Protein AF-A0A146MHV0-F1 (afdb_monomer_lite)

Structure (mmCIF, N/CA/C/O backbone):
data_AF-A0A146MHV0-F1
#
_entry.id   AF-A0A146MHV0-F1
#
loop_
_atom_site.group_PDB
_atom_site.id
_atom_site.type_symbol
_atom_site.label_atom_id
_atom_site.label_alt_id
_atom_site.label_comp_id
_atom_site.label_asym_id
_atom_site.label_entity_id
_atom_site.label_seq_id
_atom_site.pdbx_PDB_ins_code
_atom_site.Cartn_x
_atom_site.Cartn_y
_atom_site.Cartn_z
_atom_site.occupancy
_atom_site.B_iso_or_equiv
_atom_site.auth_seq_id
_atom_site.auth_comp_id
_atom_site.auth_asym_id
_atom_site.auth_atom_id
_atom_site.pdbx_PDB_model_num
ATOM 1 N N . MET A 1 1 ? 24.126 -7.481 -0.895 1.00 29.70 1 MET A N 1
ATOM 2 C CA . MET A 1 1 ? 25.291 -8.143 -1.527 1.00 29.70 1 MET A CA 1
ATOM 3 C C . MET A 1 1 ? 25.249 -7.817 -3.009 1.00 29.70 1 MET A C 1
ATOM 5 O O . MET A 1 1 ? 24.329 -8.279 -3.665 1.00 29.70 1 MET A O 1
ATOM 9 N N . GLY A 1 2 ? 26.199 -7.020 -3.508 1.00 44.66 2 GLY A N 1
ATOM 10 C CA . GLY A 1 2 ? 26.533 -6.986 -4.935 1.00 44.66 2 GLY A CA 1
ATOM 11 C C . GLY A 1 2 ? 26.403 -5.646 -5.650 1.00 44.66 2 GLY A C 1
ATOM 12 O O . GLY A 1 2 ? 27.412 -5.004 -5.912 1.00 44.66 2 GLY A O 1
ATOM 13 N N . GLU A 1 3 ? 25.184 -5.259 -6.021 1.00 55.31 3 GLU A N 1
ATOM 14 C CA . GLU A 1 3 ? 24.963 -4.361 -7.175 1.00 55.31 3 GLU A CA 1
ATOM 15 C C . GLU A 1 3 ? 23.995 -3.190 -6.877 1.00 55.31 3 GLU A C 1
ATOM 17 O O . GLU A 1 3 ? 23.421 -2.591 -7.784 1.00 55.31 3 GLU A O 1
ATOM 22 N N . ASP A 1 4 ? 23.826 -2.863 -5.593 1.00 54.28 4 ASP A N 1
ATOM 23 C CA . ASP A 1 4 ? 22.789 -1.966 -5.041 1.00 54.28 4 ASP A CA 1
ATOM 24 C C . ASP A 1 4 ? 23.108 -0.460 -5.237 1.00 54.28 4 ASP A C 1
ATOM 26 O O . ASP A 1 4 ? 22.280 0.320 -5.702 1.00 54.28 4 ASP A O 1
ATOM 30 N N . LEU A 1 5 ? 24.369 -0.053 -5.040 1.00 53.78 5 LEU A N 1
ATOM 31 C CA . LEU A 1 5 ? 24.753 1.346 -4.770 1.00 53.78 5 LEU A CA 1
ATOM 32 C C . LEU A 1 5 ? 24.360 2.406 -5.820 1.00 53.78 5 LEU A C 1
ATOM 34 O O . LEU A 1 5 ? 24.110 3.542 -5.445 1.00 53.78 5 LEU A O 1
ATOM 38 N N . LYS A 1 6 ? 24.343 2.097 -7.127 1.00 58.47 6 LYS A N 1
ATOM 39 C CA . LYS A 1 6 ? 24.026 3.099 -8.178 1.00 58.47 6 LYS A CA 1
ATOM 40 C C . LYS A 1 6 ? 22.586 2.996 -8.684 1.00 58.47 6 LYS A C 1
ATOM 42 O O . LYS A 1 6 ? 22.012 3.996 -9.119 1.00 58.47 6 LYS A O 1
ATOM 47 N N . SER A 1 7 ? 22.014 1.792 -8.652 1.00 60.84 7 SER A N 1
ATOM 48 C CA . SER A 1 7 ? 20.613 1.569 -9.019 1.00 60.84 7 SER A CA 1
ATOM 49 C C . SER A 1 7 ? 19.676 2.084 -7.934 1.00 60.84 7 SER A C 1
ATOM 51 O O . SER A 1 7 ? 18.657 2.673 -8.277 1.00 60.84 7 SER A O 1
ATOM 53 N N . GLU A 1 8 ? 20.027 1.945 -6.654 1.00 58.50 8 GLU A N 1
ATOM 54 C CA . GLU A 1 8 ? 19.233 2.474 -5.543 1.00 58.50 8 GLU A CA 1
ATOM 55 C C . GLU A 1 8 ? 19.100 3.996 -5.565 1.00 58.50 8 GLU A C 1
ATOM 57 O O . GLU A 1 8 ? 18.055 4.487 -5.180 1.00 58.50 8 GLU A O 1
ATOM 62 N N . ASP A 1 9 ? 20.061 4.777 -6.060 1.00 68.94 9 ASP A N 1
ATOM 63 C CA . ASP A 1 9 ? 19.883 6.239 -6.082 1.00 68.94 9 ASP A CA 1
ATOM 64 C C . ASP A 1 9 ? 18.782 6.664 -7.071 1.00 68.94 9 ASP A C 1
ATOM 66 O O . ASP A 1 9 ? 17.887 7.455 -6.753 1.00 68.94 9 ASP A O 1
ATOM 70 N N . ILE A 1 10 ? 18.824 6.122 -8.296 1.00 68.88 10 ILE A N 1
ATOM 71 C CA . ILE A 1 10 ? 17.857 6.464 -9.350 1.00 68.88 10 ILE A CA 1
ATOM 72 C C . I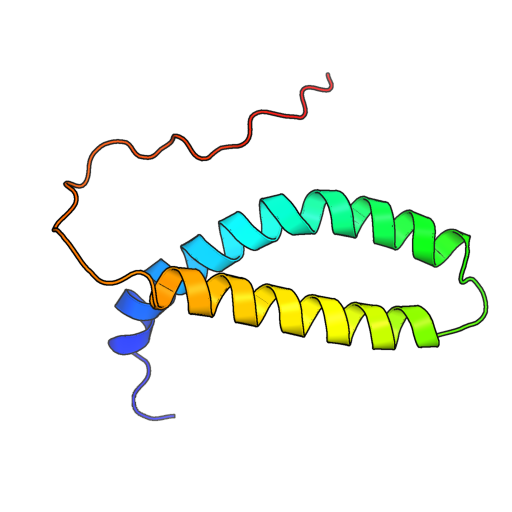LE A 1 10 ? 16.509 5.776 -9.117 1.00 68.88 10 ILE A C 1
ATOM 74 O O . ILE A 1 10 ? 15.453 6.379 -9.334 1.00 68.88 10 ILE A O 1
ATOM 78 N N . LEU A 1 11 ? 16.540 4.514 -8.683 1.00 70.81 11 LEU A N 1
ATOM 79 C CA . LEU A 1 11 ? 15.351 3.728 -8.393 1.00 70.81 11 LEU A CA 1
ATOM 80 C C . LEU A 1 11 ? 14.747 4.168 -7.066 1.00 70.81 11 LEU A C 1
ATOM 82 O O . LEU A 1 11 ? 13.536 4.313 -6.988 1.00 70.81 11 LEU A O 1
ATOM 86 N N . GLY A 1 12 ? 15.573 4.461 -6.069 1.00 76.06 12 GLY A N 1
ATOM 87 C CA . GLY A 1 12 ? 15.189 4.934 -4.744 1.00 76.06 12 GLY A CA 1
ATOM 88 C C . GLY A 1 12 ? 14.563 6.313 -4.784 1.00 76.06 12 GLY A C 1
ATOM 89 O O . GLY A 1 12 ? 13.528 6.477 -4.163 1.00 76.06 12 GLY A O 1
ATOM 90 N N . PHE A 1 13 ? 15.047 7.266 -5.593 1.00 77.44 13 PHE A N 1
ATOM 91 C CA . PHE A 1 13 ? 14.329 8.542 -5.760 1.00 77.44 13 PHE A CA 1
ATOM 92 C C . PHE A 1 13 ? 12.902 8.345 -6.310 1.00 77.44 13 PHE A C 1
ATOM 94 O O . PHE A 1 13 ? 11.962 9.017 -5.884 1.00 77.44 13 PHE A O 1
ATOM 101 N N . LYS A 1 14 ? 12.712 7.411 -7.253 1.00 74.44 14 LYS A N 1
ATOM 102 C CA . LYS A 1 14 ? 11.379 7.089 -7.793 1.00 74.44 14 LYS A CA 1
ATOM 103 C C . LYS A 1 14 ? 10.528 6.292 -6.803 1.00 74.44 14 LYS A C 1
ATOM 105 O O . LYS A 1 14 ? 9.336 6.560 -6.665 1.00 74.44 14 LYS A O 1
ATOM 110 N N . LEU A 1 15 ? 11.138 5.328 -6.119 1.00 81.88 15 LEU A N 1
ATOM 111 C CA . LEU A 1 15 ? 10.498 4.494 -5.111 1.00 81.88 15 LEU A CA 1
ATOM 112 C C . LEU A 1 15 ? 10.037 5.353 -3.931 1.00 81.88 15 LEU A C 1
ATOM 114 O O . LEU A 1 15 ? 8.888 5.244 -3.537 1.00 81.88 15 LEU A O 1
ATOM 118 N N . ASP A 1 16 ? 10.883 6.257 -3.439 1.00 83.25 16 ASP A N 1
ATOM 119 C CA . ASP A 1 16 ? 10.593 7.205 -2.361 1.00 83.25 16 ASP A CA 1
ATOM 120 C C . ASP A 1 16 ? 9.413 8.113 -2.716 1.00 83.25 16 ASP A C 1
ATOM 122 O O . ASP A 1 16 ? 8.471 8.244 -1.932 1.00 83.25 16 ASP A O 1
ATOM 126 N N . ARG A 1 17 ? 9.385 8.653 -3.943 1.00 78.31 17 ARG A N 1
ATOM 127 C CA . ARG A 1 17 ? 8.259 9.467 -4.420 1.00 78.31 17 ARG A CA 1
ATOM 128 C C . ARG A 1 17 ? 6.965 8.663 -4.529 1.00 78.31 17 ARG A C 1
ATOM 130 O O . ARG A 1 17 ? 5.926 9.138 -4.073 1.00 78.31 17 ARG A O 1
ATOM 137 N N . CYS A 1 18 ? 7.016 7.458 -5.103 1.00 83.69 18 CYS A N 1
ATOM 138 C CA . CYS A 1 18 ? 5.833 6.605 -5.206 1.00 83.69 18 CYS A CA 1
ATOM 139 C C . CYS A 1 18 ? 5.321 6.179 -3.828 1.00 83.69 18 CYS A C 1
ATOM 141 O O . CYS A 1 18 ? 4.119 6.248 -3.566 1.00 83.69 18 CYS A O 1
ATOM 143 N N . ILE A 1 19 ? 6.226 5.734 -2.953 1.00 84.25 19 ILE A N 1
ATOM 144 C CA . ILE A 1 19 ? 5.905 5.314 -1.593 1.00 84.25 19 ILE A CA 1
ATOM 145 C C . ILE A 1 19 ? 5.314 6.492 -0.837 1.00 84.25 19 ILE A C 1
ATOM 147 O O . ILE A 1 19 ? 4.295 6.302 -0.197 1.00 84.25 19 ILE A O 1
ATOM 151 N N . SER A 1 20 ? 5.873 7.696 -0.949 1.00 84.88 20 SER A N 1
ATOM 152 C CA . SER A 1 20 ? 5.344 8.885 -0.279 1.00 84.88 20 SER A CA 1
ATOM 153 C C . SER A 1 20 ? 3.933 9.233 -0.751 1.00 84.88 20 SER A C 1
ATOM 155 O O . SER A 1 20 ? 3.039 9.380 0.080 1.00 84.88 20 SER A O 1
ATOM 157 N N . ASP A 1 21 ? 3.690 9.299 -2.065 1.00 81.56 21 ASP A N 1
ATOM 158 C CA . ASP A 1 21 ? 2.355 9.606 -2.603 1.00 81.56 21 ASP A CA 1
ATOM 159 C C . ASP A 1 21 ? 1.338 8.521 -2.221 1.00 81.56 21 ASP A C 1
ATOM 161 O O . ASP A 1 21 ? 0.254 8.798 -1.700 1.00 81.56 21 ASP A O 1
ATOM 165 N N . THR A 1 22 ? 1.739 7.258 -2.373 1.00 82.88 22 THR A N 1
ATOM 166 C CA . THR A 1 22 ? 0.917 6.101 -2.017 1.00 82.88 22 THR A CA 1
ATOM 167 C C . THR A 1 22 ? 0.661 6.051 -0.516 1.00 82.88 22 THR A C 1
ATOM 169 O O . THR A 1 22 ? -0.459 5.758 -0.115 1.00 82.88 22 THR A O 1
ATOM 172 N N . LEU A 1 23 ? 1.646 6.355 0.327 1.00 84.75 23 LEU A N 1
ATOM 173 C CA . LEU A 1 23 ? 1.523 6.348 1.782 1.00 84.75 23 LEU A CA 1
ATOM 174 C C . LEU A 1 23 ? 0.646 7.496 2.265 1.00 84.75 23 LEU A C 1
ATOM 176 O O . LEU A 1 23 ? -0.156 7.286 3.160 1.00 84.75 23 LEU A O 1
ATOM 180 N N . ILE A 1 24 ? 0.733 8.685 1.675 1.00 85.31 24 ILE A N 1
ATOM 181 C CA . ILE A 1 24 ? -0.142 9.802 2.048 1.00 85.31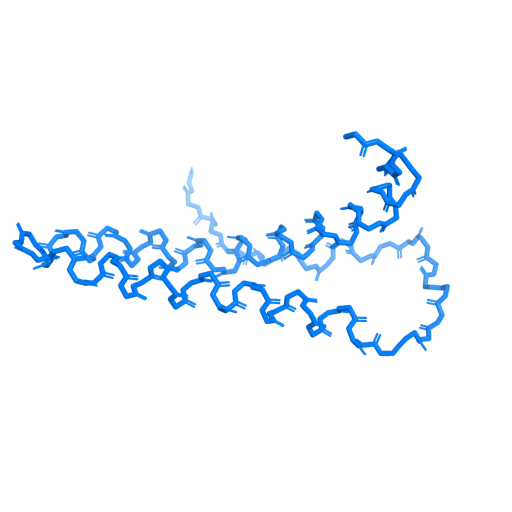 24 ILE A CA 1
ATOM 182 C C . ILE A 1 24 ? -1.585 9.489 1.628 1.00 85.31 24 ILE A C 1
ATOM 184 O O . ILE A 1 24 ? -2.507 9.575 2.441 1.00 85.31 24 ILE A O 1
ATOM 188 N N . LYS A 1 25 ? -1.786 9.044 0.381 1.00 79.94 25 LYS A N 1
ATOM 189 C CA . LYS A 1 25 ? -3.114 8.771 -0.189 1.00 79.94 25 LYS A CA 1
ATOM 190 C C . LYS A 1 25 ? -3.785 7.541 0.415 1.00 79.94 25 LYS A C 1
ATOM 192 O O . LYS A 1 25 ? -4.964 7.572 0.762 1.00 79.94 25 LYS A O 1
ATOM 197 N N . THR A 1 26 ? -3.030 6.458 0.548 1.00 80.69 26 THR A N 1
ATOM 198 C CA . THR A 1 26 ? -3.513 5.189 1.102 1.00 80.69 26 THR A CA 1
ATOM 199 C C . THR A 1 26 ? -3.477 5.231 2.615 1.00 80.69 26 THR A C 1
ATOM 201 O O . THR A 1 26 ? -4.425 4.785 3.241 1.00 80.69 26 THR A O 1
ATOM 204 N N . GLY A 1 27 ? -2.429 5.784 3.223 1.00 84.69 27 GLY A N 1
ATOM 205 C CA . GLY A 1 27 ? -2.235 5.787 4.672 1.00 84.69 27 GLY A CA 1
ATOM 206 C C . GLY A 1 27 ? -3.305 6.565 5.422 1.00 84.69 27 GLY A C 1
ATOM 207 O O . GLY A 1 27 ? -3.748 6.079 6.453 1.00 84.69 27 GLY A O 1
ATOM 208 N N . ALA A 1 28 ? -3.810 7.688 4.901 1.00 86.19 28 ALA A N 1
ATOM 209 C CA . ALA A 1 28 ? -4.917 8.401 5.547 1.00 86.19 28 ALA A CA 1
ATOM 210 C C . ALA A 1 28 ? -6.193 7.536 5.642 1.00 86.19 28 ALA A C 1
ATOM 212 O O . ALA A 1 28 ? -6.785 7.396 6.715 1.00 86.19 28 ALA A O 1
ATOM 213 N N . GLY A 1 29 ? -6.592 6.901 4.534 1.00 82.75 29 GLY A N 1
ATOM 214 C CA . GLY A 1 29 ? -7.766 6.021 4.491 1.00 82.75 29 GLY A CA 1
ATOM 215 C C . GLY A 1 29 ? -7.541 4.688 5.204 1.00 82.75 29 GLY A C 1
ATOM 216 O O . GLY A 1 29 ? -8.420 4.201 5.912 1.00 82.75 29 GLY A O 1
ATOM 217 N N . LEU A 1 30 ? -6.343 4.120 5.069 1.00 83.38 30 LEU A N 1
ATOM 218 C CA . LEU A 1 30 ? -5.942 2.87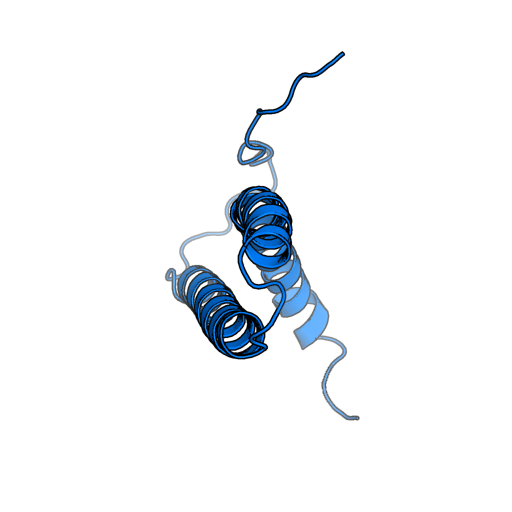5 5.707 1.00 83.38 30 LEU A CA 1
ATOM 219 C C . LEU A 1 30 ? -5.856 3.047 7.221 1.00 83.38 30 LEU A C 1
ATOM 221 O O . LEU A 1 30 ? -6.322 2.176 7.935 1.00 83.38 30 LEU A O 1
ATOM 225 N N . PHE A 1 31 ? -5.338 4.163 7.730 1.00 86.81 31 PHE A N 1
ATOM 226 C CA . PHE A 1 31 ? -5.282 4.426 9.166 1.00 86.81 31 PHE A CA 1
ATOM 227 C C . PHE A 1 31 ? -6.690 4.469 9.778 1.00 86.81 31 PHE A C 1
ATOM 229 O O . PHE A 1 31 ? -6.965 3.756 10.744 1.00 86.81 31 PHE A O 1
ATOM 236 N N . GLY A 1 32 ? -7.620 5.206 9.159 1.00 86.88 32 GLY A N 1
ATOM 237 C CA . GLY A 1 32 ? -9.027 5.212 9.576 1.00 86.88 32 GLY A CA 1
ATOM 238 C C . GLY A 1 32 ? -9.698 3.838 9.436 1.00 86.88 32 GLY A C 1
ATOM 239 O O . GLY A 1 32 ? -10.391 3.380 10.347 1.00 86.88 32 GLY A O 1
ATOM 240 N N . GLY A 1 33 ? -9.442 3.146 8.324 1.00 83.88 33 GLY A N 1
ATOM 241 C CA . GLY A 1 33 ? -9.963 1.811 8.039 1.00 83.88 33 GLY A CA 1
ATOM 242 C C . GLY A 1 33 ? -9.418 0.730 8.972 1.00 83.88 33 GLY A C 1
ATOM 243 O O . GLY A 1 33 ? -10.167 -0.165 9.343 1.00 83.88 33 GLY A O 1
ATOM 244 N N . ILE A 1 34 ? -8.160 0.822 9.413 1.00 84.25 34 ILE A N 1
ATOM 245 C CA . ILE A 1 34 ? -7.552 -0.077 10.402 1.00 84.25 34 ILE A CA 1
ATOM 246 C C . ILE A 1 34 ? -8.236 0.114 11.749 1.00 84.25 34 ILE A C 1
ATOM 248 O O . ILE A 1 34 ? -8.646 -0.876 12.348 1.00 84.25 34 ILE A O 1
ATOM 252 N N . ILE A 1 35 ? -8.411 1.356 12.212 1.00 86.88 35 ILE A N 1
ATOM 253 C CA . ILE A 1 35 ? -9.108 1.632 13.478 1.00 86.88 35 ILE A CA 1
ATOM 254 C C . ILE A 1 35 ? -10.519 1.034 13.428 1.00 86.88 35 ILE A C 1
ATOM 256 O O . ILE A 1 35 ? -10.911 0.278 14.317 1.00 86.88 35 ILE A O 1
ATOM 260 N N . PHE A 1 36 ? -11.254 1.289 12.345 1.00 85.38 36 PHE A N 1
ATOM 261 C CA . PHE A 1 36 ? -12.590 0.735 12.138 1.00 85.38 36 PHE A CA 1
ATOM 262 C C . PHE A 1 36 ? -12.591 -0.800 12.039 1.00 85.38 36 PHE A C 1
ATOM 264 O O . PHE A 1 36 ? -13.409 -1.474 12.668 1.00 85.38 36 PHE A O 1
ATOM 271 N N . SER A 1 37 ? -11.639 -1.372 11.302 1.00 84.25 37 SER A N 1
ATOM 272 C CA . SER A 1 37 ? -11.498 -2.814 11.122 1.00 84.25 37 SER A CA 1
ATOM 273 C C . SER A 1 37 ? -11.139 -3.508 12.428 1.00 84.25 37 SER A C 1
ATOM 275 O O . SER A 1 37 ? -11.645 -4.593 12.670 1.00 84.25 37 SER A O 1
ATOM 277 N N . VAL A 1 38 ? -10.302 -2.927 13.286 1.00 80.75 38 VAL A N 1
ATOM 278 C CA . VAL A 1 38 ? -9.967 -3.507 14.597 1.00 80.75 38 VAL A CA 1
ATOM 279 C C . VAL A 1 38 ? -11.182 -3.474 15.523 1.00 80.75 38 VAL A C 1
ATOM 281 O O . VAL A 1 38 ? -11.447 -4.454 16.221 1.00 80.75 38 VAL A O 1
ATOM 284 N N . VAL A 1 39 ? -11.953 -2.383 15.493 1.00 83.38 39 VAL A N 1
ATOM 285 C CA . VAL A 1 39 ? -13.178 -2.243 16.293 1.00 83.38 39 VAL A CA 1
ATOM 286 C C . VAL A 1 39 ? -14.229 -3.280 15.883 1.00 83.38 39 VAL A C 1
ATOM 288 O O . VAL A 1 39 ? -14.795 -3.944 16.752 1.00 83.38 39 VAL A O 1
ATOM 291 N N . LEU A 1 40 ? -14.460 -3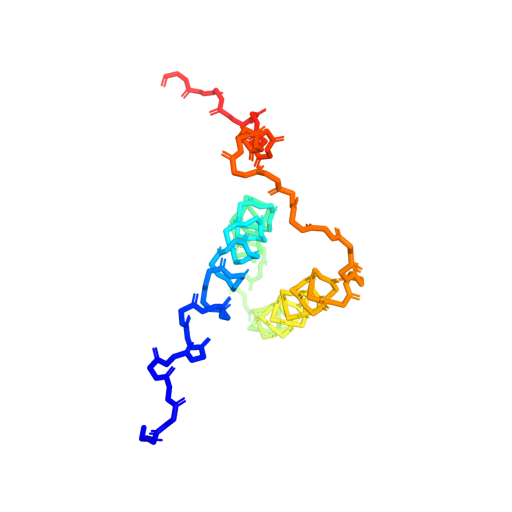.475 14.580 1.00 76.31 40 LEU A N 1
ATOM 292 C CA . LEU A 1 40 ? -15.454 -4.435 14.089 1.00 76.31 40 LEU A CA 1
ATOM 293 C C . LEU A 1 40 ? -14.961 -5.888 14.068 1.00 76.31 40 LEU A C 1
ATOM 295 O O . LEU A 1 40 ? -15.723 -6.806 14.369 1.00 76.31 40 LEU A O 1
ATOM 299 N N . ALA A 1 41 ? -13.696 -6.134 13.724 1.00 71.19 41 ALA A N 1
ATOM 300 C CA . ALA A 1 41 ? -13.178 -7.478 13.461 1.00 71.19 41 ALA A CA 1
ATOM 301 C C . ALA A 1 41 ? -12.594 -8.185 14.691 1.00 71.19 41 ALA A C 1
ATOM 303 O O . ALA A 1 41 ? -11.849 -9.150 14.520 1.00 71.19 41 ALA A O 1
ATOM 304 N N . LYS A 1 42 ? -12.964 -7.767 15.912 1.00 69.12 42 LYS A N 1
ATOM 305 C CA . LYS A 1 42 ? -12.464 -8.198 17.240 1.00 69.12 42 LYS A CA 1
ATOM 306 C C . LYS A 1 42 ? -12.248 -9.716 17.470 1.00 69.12 42 LYS A C 1
ATOM 308 O O . LYS A 1 42 ? -11.702 -10.097 18.500 1.00 69.12 42 LYS A O 1
ATOM 313 N N . ARG A 1 43 ? -12.632 -10.610 16.548 1.00 70.94 43 ARG A N 1
ATOM 314 C CA . ARG A 1 43 ? -12.403 -12.065 16.618 1.00 70.94 43 ARG A CA 1
ATOM 315 C C . ARG A 1 43 ? -11.843 -12.766 15.372 1.00 70.94 43 ARG A C 1
ATOM 317 O O . ARG A 1 43 ? -11.631 -13.976 15.453 1.00 70.94 43 ARG A O 1
ATOM 324 N N . ARG A 1 44 ? -11.610 -12.105 14.231 1.00 76.06 44 ARG A N 1
ATOM 325 C CA . ARG A 1 44 ? -11.168 -12.816 13.012 1.00 76.06 44 ARG A CA 1
ATOM 326 C C . ARG A 1 44 ? -9.907 -12.181 12.411 1.00 76.06 44 ARG A C 1
ATOM 328 O O . ARG A 1 44 ? -9.973 -11.032 11.997 1.00 76.06 44 ARG A O 1
ATOM 335 N N . PRO A 1 45 ? -8.785 -12.921 12.287 1.00 76.25 45 PRO A N 1
ATOM 336 C CA . PRO A 1 45 ? -7.567 -12.415 11.640 1.00 76.25 45 PRO A CA 1
ATOM 337 C C . PRO A 1 45 ? -7.680 -12.358 10.108 1.00 76.25 45 PRO A C 1
ATOM 339 O O . PRO A 1 45 ? -6.816 -11.802 9.440 1.00 76.25 45 PRO A O 1
ATOM 342 N N . TRP A 1 46 ? -8.745 -12.926 9.535 1.00 84.94 46 TRP A N 1
ATOM 343 C CA . TRP A 1 46 ? -8.960 -12.983 8.089 1.00 84.94 46 TRP A CA 1
ATOM 344 C C . TRP A 1 46 ? -8.958 -11.603 7.399 1.00 84.94 46 TRP A C 1
ATOM 346 O O . TRP A 1 46 ? -8.232 -11.468 6.421 1.00 84.94 46 TRP A O 1
ATOM 356 N N . PRO A 1 47 ? -9.652 -10.556 7.899 1.00 82.06 47 PRO A N 1
ATOM 357 C CA . PRO A 1 47 ? -9.552 -9.199 7.351 1.00 82.06 47 PRO A CA 1
ATOM 358 C C . PRO A 1 47 ? -8.157 -8.581 7.451 1.00 82.06 47 PRO A C 1
ATOM 360 O O . PRO A 1 47 ? -7.806 -7.786 6.588 1.00 82.06 47 PRO A O 1
ATOM 363 N N . LEU A 1 48 ? -7.342 -8.951 8.447 1.00 82.44 48 LEU A N 1
ATOM 364 C CA . LEU A 1 48 ? -5.957 -8.480 8.515 1.00 82.44 48 LEU A CA 1
ATOM 365 C C . LEU A 1 48 ? -5.120 -9.115 7.406 1.00 82.44 48 LEU A C 1
ATOM 367 O O . LEU A 1 48 ? -4.444 -8.396 6.692 1.00 82.44 48 LEU A O 1
ATOM 371 N N . ILE A 1 49 ? -5.205 -10.434 7.217 1.00 86.69 49 ILE A N 1
ATOM 372 C CA . ILE A 1 49 ? -4.461 -11.153 6.166 1.00 86.69 49 ILE A CA 1
ATOM 373 C C . ILE A 1 49 ? -4.937 -10.734 4.768 1.00 86.69 49 ILE A C 1
ATOM 375 O O . ILE A 1 49 ? -4.135 -10.468 3.877 1.00 86.69 49 ILE A O 1
ATOM 379 N N . PHE A 1 50 ? -6.255 -10.665 4.571 1.00 86.00 50 PHE A N 1
ATOM 380 C CA . PHE A 1 50 ? -6.845 -10.214 3.316 1.00 86.00 50 PHE A CA 1
ATOM 381 C C . PHE A 1 50 ? -6.495 -8.746 3.045 1.00 86.00 50 PHE A C 1
ATOM 383 O O . PHE A 1 50 ? -6.108 -8.405 1.934 1.00 86.00 50 PHE A O 1
ATOM 390 N N . GLY A 1 51 ? -6.569 -7.887 4.066 1.00 85.94 51 GLY A N 1
ATOM 391 C CA . GLY A 1 51 ? -6.235 -6.470 3.968 1.00 85.94 51 GLY A CA 1
ATOM 392 C C . GLY A 1 51 ? -4.750 -6.217 3.714 1.00 85.94 51 GLY A C 1
ATOM 393 O O . GLY A 1 51 ? -4.423 -5.381 2.877 1.00 85.94 51 GLY A O 1
ATOM 394 N N . THR A 1 52 ? -3.845 -6.957 4.363 1.00 85.75 52 THR A N 1
ATOM 395 C CA . THR A 1 52 ? -2.400 -6.850 4.107 1.00 85.75 52 THR A CA 1
ATOM 396 C C . THR A 1 52 ? -2.060 -7.337 2.705 1.00 85.75 52 THR A C 1
ATOM 398 O O . THR A 1 52 ? -1.325 -6.654 2.000 1.00 85.75 52 THR A O 1
ATOM 401 N N . GLY A 1 53 ? -2.639 -8.454 2.255 1.00 88.19 53 GLY A N 1
ATOM 402 C CA . GLY A 1 53 ? -2.468 -8.945 0.887 1.00 88.19 53 GLY A CA 1
ATOM 403 C C . GLY A 1 53 ? -2.999 -7.964 -0.163 1.00 88.19 53 GLY A C 1
ATOM 404 O O . GLY A 1 53 ? -2.291 -7.630 -1.112 1.00 88.19 53 GLY A O 1
ATOM 405 N N . PHE A 1 54 ? -4.218 -7.451 0.031 1.00 86.88 54 PHE A N 1
ATOM 406 C CA . PHE A 1 54 ? -4.837 -6.474 -0.868 1.00 86.88 54 PHE A CA 1
ATOM 407 C C . PHE A 1 54 ? -4.063 -5.147 -0.898 1.00 86.88 54 PHE A C 1
ATOM 409 O O . PHE A 1 54 ? -3.817 -4.599 -1.971 1.00 86.88 54 PHE A O 1
ATOM 416 N N . GLY A 1 55 ? -3.619 -4.665 0.266 1.00 84.06 55 GLY A N 1
ATOM 417 C CA . GLY A 1 55 ? -2.829 -3.442 0.401 1.00 84.06 55 GLY A CA 1
ATOM 418 C C . GLY A 1 55 ? -1.445 -3.551 -0.242 1.00 84.06 55 GLY A C 1
ATOM 419 O O . GLY A 1 55 ? -1.053 -2.659 -0.993 1.00 84.06 55 GLY A O 1
ATOM 420 N N . LEU A 1 56 ? -0.736 -4.665 -0.017 1.00 84.81 56 LEU A N 1
ATOM 421 C CA . LEU A 1 56 ? 0.546 -4.947 -0.673 1.00 84.81 56 LEU A CA 1
ATOM 422 C C . LEU A 1 56 ? 0.387 -4.983 -2.199 1.00 84.81 56 LEU A C 1
ATOM 424 O O . LEU A 1 56 ? 1.168 -4.355 -2.911 1.00 84.81 56 LEU A O 1
ATOM 428 N N . GLY A 1 57 ? -0.651 -5.657 -2.703 1.00 86.81 57 GLY A N 1
ATOM 429 C CA . GLY A 1 57 ? -0.944 -5.713 -4.136 1.00 86.81 57 GLY A CA 1
ATOM 430 C C . GLY A 1 57 ? -1.224 -4.334 -4.743 1.00 86.81 57 GLY A C 1
ATOM 431 O O . GLY A 1 57 ? -0.630 -3.983 -5.766 1.00 86.81 57 GLY A O 1
ATOM 432 N N . MET A 1 58 ? -2.076 -3.527 -4.096 1.00 83.44 58 MET A N 1
ATOM 433 C CA . MET A 1 58 ? -2.378 -2.169 -4.560 1.00 83.44 58 MET A CA 1
ATOM 434 C C . MET A 1 58 ? -1.130 -1.286 -4.588 1.00 83.44 58 MET A C 1
ATOM 436 O O . MET A 1 58 ? -0.855 -0.695 -5.631 1.00 83.44 58 MET A O 1
ATOM 440 N N . GLY A 1 59 ? -0.335 -1.249 -3.514 1.00 82.75 59 GLY A N 1
ATOM 441 C CA . GLY A 1 59 ? 0.878 -0.426 -3.453 1.00 82.75 59 GLY A CA 1
ATOM 442 C C . GLY A 1 59 ? 1.897 -0.775 -4.543 1.00 82.75 59 GLY A C 1
ATOM 443 O O . GLY A 1 59 ? 2.398 0.113 -5.232 1.00 82.75 59 GLY A O 1
ATOM 444 N N . ILE A 1 60 ? 2.135 -2.073 -4.770 1.00 83.44 60 ILE A N 1
ATOM 445 C CA . ILE A 1 60 ? 3.054 -2.548 -5.817 1.00 83.44 60 ILE A CA 1
ATOM 446 C C . ILE A 1 60 ? 2.546 -2.156 -7.213 1.00 83.44 60 ILE A C 1
ATOM 448 O O . ILE A 1 60 ? 3.323 -1.688 -8.049 1.00 83.44 60 ILE A O 1
ATOM 452 N N . SER A 1 61 ? 1.242 -2.307 -7.474 1.00 83.81 61 SER A N 1
ATOM 453 C CA . SER A 1 61 ? 0.646 -1.946 -8.767 1.00 83.81 61 SER A CA 1
ATOM 454 C C . SER A 1 61 ? 0.683 -0.439 -9.040 1.00 83.81 61 SER A C 1
ATOM 456 O O . SER A 1 61 ? 0.973 -0.032 -10.167 1.00 83.81 61 SER A O 1
ATOM 458 N N . ASN A 1 62 ? 0.468 0.379 -8.004 1.00 81.56 62 ASN A N 1
ATOM 459 C CA . ASN A 1 62 ? 0.466 1.834 -8.099 1.00 81.56 62 ASN A CA 1
ATOM 460 C C . ASN A 1 62 ? 1.858 2.351 -8.491 1.00 81.56 62 ASN A C 1
ATOM 462 O O . ASN A 1 62 ? 1.982 3.147 -9.422 1.00 81.56 62 ASN A O 1
ATOM 466 N N . CYS A 1 63 ? 2.914 1.804 -7.876 1.00 79.25 63 CYS A N 1
ATOM 467 C CA . CYS A 1 63 ? 4.285 2.130 -8.260 1.00 79.25 63 CYS A CA 1
ATOM 468 C C . CYS A 1 63 ? 4.640 1.627 -9.651 1.00 79.25 63 CYS A C 1
ATOM 470 O O . CYS A 1 63 ? 5.167 2.393 -10.451 1.00 79.25 63 CYS A O 1
ATOM 472 N N . ASN A 1 64 ? 4.319 0.376 -9.989 1.00 79.69 64 ASN A N 1
ATOM 473 C CA . ASN A 1 64 ? 4.618 -0.155 -11.320 1.00 79.69 64 ASN A CA 1
ATOM 474 C C . ASN A 1 64 ? 3.957 0.668 -12.440 1.00 79.69 64 ASN A C 1
ATOM 476 O O . ASN A 1 64 ? 4.544 0.828 -13.507 1.00 79.69 64 ASN A O 1
ATOM 480 N N . ASN A 1 65 ? 2.760 1.213 -12.197 1.00 76.38 65 ASN A N 1
ATOM 481 C CA . ASN A 1 65 ? 2.103 2.131 -13.121 1.00 76.38 65 ASN A CA 1
ATOM 482 C C . ASN A 1 65 ? 2.855 3.468 -13.249 1.00 76.38 65 ASN A C 1
ATOM 484 O O . ASN A 1 65 ? 3.076 3.924 -14.369 1.00 76.38 65 ASN A O 1
ATOM 488 N N . ASP A 1 66 ? 3.307 4.057 -12.135 1.00 72.56 66 ASP A N 1
ATOM 489 C CA . ASP A 1 66 ? 4.122 5.282 -12.156 1.00 72.56 66 ASP A CA 1
ATOM 490 C C . ASP A 1 66 ? 5.461 5.066 -12.892 1.00 72.56 66 ASP A C 1
ATOM 492 O O . ASP A 1 66 ? 5.888 5.926 -13.655 1.00 72.56 66 ASP A O 1
ATOM 496 N N . PHE A 1 67 ? 6.077 3.883 -12.779 1.00 67.75 67 PHE A N 1
ATOM 497 C CA . PHE A 1 67 ? 7.278 3.515 -13.544 1.00 67.75 67 PHE A CA 1
ATOM 498 C C . PHE A 1 67 ? 7.005 3.233 -15.029 1.00 67.75 67 PHE A C 1
ATOM 500 O O . PHE A 1 67 ? 7.867 3.508 -15.867 1.00 67.75 67 PHE A O 1
ATOM 507 N N . LYS A 1 68 ? 5.842 2.649 -15.357 1.00 65.50 68 LYS A N 1
ATOM 508 C CA . LYS A 1 68 ? 5.427 2.324 -16.732 1.00 65.50 68 LYS A CA 1
ATOM 509 C C . LYS A 1 68 ? 5.003 3.539 -17.532 1.00 65.50 68 LYS A C 1
ATOM 511 O O . LYS A 1 68 ? 4.968 3.413 -18.758 1.00 65.50 68 LYS A O 1
ATOM 516 N N . GLN A 1 69 ? 4.668 4.661 -16.886 1.00 59.91 69 GLN A N 1
ATOM 517 C CA . GLN A 1 69 ? 4.396 5.889 -17.617 1.00 59.91 69 GLN A CA 1
ATOM 518 C C . GLN A 1 69 ? 5.626 6.158 -18.499 1.00 59.91 69 GLN A C 1
ATOM 520 O O . GLN A 1 69 ? 6.745 6.287 -17.988 1.00 59.91 69 GLN A O 1
ATOM 525 N N . PRO A 1 70 ? 5.465 6.080 -19.830 1.00 51.81 70 PRO A N 1
ATOM 526 C CA . PRO A 1 70 ? 6.589 6.156 -20.734 1.00 51.81 70 PRO A CA 1
ATOM 527 C C . PRO A 1 70 ? 7.235 7.510 -20.507 1.00 51.81 70 PRO A C 1
ATOM 529 O O . PRO A 1 70 ? 6.547 8.518 -20.395 1.00 51.81 70 PRO A O 1
ATOM 532 N N . LEU A 1 71 ? 8.557 7.512 -20.412 1.00 50.25 71 LEU A N 1
ATOM 533 C CA . LEU A 1 71 ? 9.386 8.700 -20.517 1.00 50.25 71 LEU A CA 1
ATOM 534 C C . LEU A 1 71 ? 8.833 9.572 -21.665 1.00 50.25 71 LEU A C 1
ATOM 536 O O . LEU A 1 71 ? 8.866 9.138 -22.819 1.00 50.25 71 LEU A O 1
ATOM 540 N N . PRO A 1 72 ? 8.381 10.805 -21.381 1.00 48.75 72 PRO A N 1
ATOM 541 C CA . PRO A 1 72 ? 9.099 11.861 -22.052 1.00 48.75 72 PRO A CA 1
ATOM 542 C C . PRO A 1 72 ? 9.499 12.962 -21.066 1.00 48.75 72 PRO A C 1
ATOM 544 O O . PRO A 1 72 ? 8.723 13.465 -20.262 1.00 48.75 72 PRO A O 1
ATOM 547 N N . LEU A 1 73 ? 10.745 13.371 -21.270 1.00 52.81 73 LEU A N 1
ATOM 548 C CA . LEU A 1 73 ? 11.342 14.648 -20.920 1.00 52.81 73 LEU A CA 1
ATOM 549 C C . LEU A 1 73 ? 11.849 14.762 -19.485 1.00 52.81 73 LEU A C 1
ATOM 551 O O . LEU A 1 73 ? 11.124 14.667 -18.503 1.00 52.81 73 LEU A O 1
ATOM 555 N N . VAL A 1 74 ? 13.155 15.021 -19.420 1.00 54.94 74 VAL A N 1
ATOM 556 C CA . VAL A 1 74 ? 13.782 16.129 -18.689 1.00 54.94 74 VAL A CA 1
ATOM 557 C C . VAL A 1 74 ? 12.748 17.214 -18.334 1.00 54.94 74 VAL A C 1
ATOM 559 O O . VAL A 1 74 ? 12.692 18.275 -18.946 1.00 54.94 74 VAL A O 1
ATOM 562 N N . SER A 1 75 ? 11.873 16.937 -17.369 1.00 53.34 75 SER A N 1
ATOM 563 C CA . SER A 1 75 ? 10.978 17.934 -16.812 1.00 53.34 75 SER A CA 1
ATOM 564 C C . SER A 1 75 ? 11.827 18.665 -15.800 1.00 53.34 75 SER A C 1
ATOM 566 O O . SER A 1 75 ? 12.159 18.145 -14.733 1.00 53.34 75 SER A O 1
ATOM 568 N N . HIS A 1 76 ? 12.295 19.822 -16.250 1.00 48.91 76 HIS A N 1
ATOM 569 C CA . HIS A 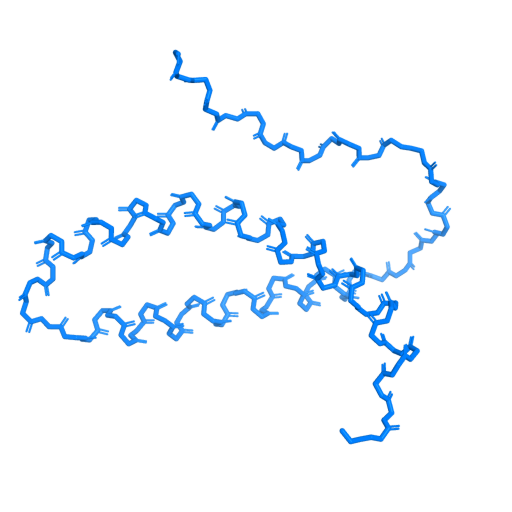1 76 ? 13.063 20.797 -15.505 1.00 48.91 76 HIS A CA 1
ATOM 570 C C . HIS A 1 76 ? 12.734 20.751 -14.006 1.00 48.91 76 HIS A C 1
ATOM 572 O O . HIS A 1 76 ? 11.578 20.837 -13.597 1.00 48.91 76 HIS A O 1
ATOM 578 N N . ARG A 1 77 ? 13.795 20.620 -13.207 1.00 53.00 77 ARG A N 1
ATOM 579 C CA . ARG A 1 77 ? 13.873 20.771 -11.750 1.00 53.00 77 ARG A CA 1
ATOM 580 C C . ARG A 1 77 ? 13.320 22.125 -11.282 1.00 53.00 77 ARG A C 1
ATOM 582 O O . ARG A 1 77 ? 14.074 22.931 -10.766 1.00 53.00 77 ARG A O 1
ATOM 589 N N . ILE A 1 78 ? 12.037 22.425 -11.446 1.00 50.88 78 ILE A N 1
ATOM 590 C CA . ILE A 1 78 ? 11.434 23.592 -10.801 1.00 50.88 78 ILE A CA 1
ATOM 591 C C . ILE A 1 78 ? 9.930 23.353 -10.616 1.00 50.88 78 ILE A C 1
ATOM 593 O O . ILE A 1 78 ? 9.150 23.397 -11.555 1.00 50.88 78 ILE A O 1
ATOM 597 N N . VAL A 1 79 ? 9.539 23.115 -9.361 1.00 53.50 79 VAL A N 1
ATOM 598 C CA . VAL A 1 79 ? 8.179 23.327 -8.835 1.00 53.50 79 VAL A CA 1
ATOM 599 C C . VAL A 1 79 ? 7.070 22.375 -9.326 1.00 53.50 79 VAL A C 1
ATOM 601 O O . VAL A 1 79 ? 6.014 22.804 -9.773 1.00 53.50 79 VAL A O 1
ATOM 604 N N . SER A 1 80 ? 7.215 21.069 -9.078 1.00 53.06 80 SER A N 1
ATOM 605 C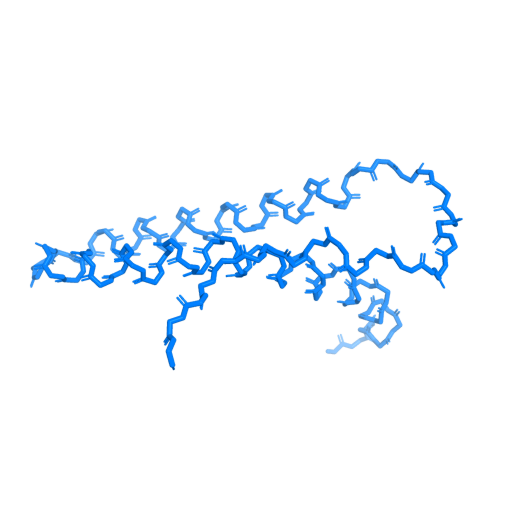 CA . SER A 1 80 ? 6.039 20.238 -8.746 1.00 53.06 80 SER A CA 1
ATOM 606 C C . SER A 1 80 ? 6.028 19.915 -7.253 1.00 53.06 80 SER A C 1
ATOM 608 O O . SER A 1 80 ? 5.944 18.766 -6.834 1.00 53.06 80 SER A O 1
ATOM 610 N N . SER A 1 81 ? 6.073 20.982 -6.457 1.00 60.41 81 SER A N 1
ATOM 611 C CA . SER A 1 81 ? 5.620 21.030 -5.064 1.00 60.41 81 SER A CA 1
ATOM 612 C C . SER A 1 81 ? 4.078 21.033 -4.968 1.00 60.41 81 SER A C 1
ATOM 614 O O . SER A 1 81 ? 3.527 21.551 -4.006 1.00 60.41 81 SER A O 1
ATOM 616 N N . ASN A 1 82 ? 3.363 20.516 -5.976 1.00 59.09 82 ASN A N 1
ATOM 617 C CA . ASN A 1 82 ? 1.905 20.650 -6.109 1.00 59.09 82 ASN A CA 1
ATOM 618 C C . ASN A 1 82 ? 1.162 19.310 -6.163 1.00 59.09 82 ASN A C 1
ATOM 620 O O . ASN A 1 82 ? 0.093 19.212 -6.753 1.00 59.09 82 ASN A O 1
ATOM 624 N N . GLN A 1 83 ? 1.706 18.277 -5.519 1.00 50.97 83 GLN A N 1
ATOM 625 C CA . GLN A 1 83 ? 0.891 17.149 -5.052 1.00 50.97 83 GLN A CA 1
ATOM 626 C C . GLN A 1 83 ? 1.135 16.940 -3.556 1.00 50.97 83 GLN A C 1
ATOM 628 O O . GLN A 1 83 ? 1.436 15.855 -3.087 1.00 50.97 83 GLN A O 1
ATOM 633 N N . VAL A 1 84 ? 1.039 18.045 -2.814 1.00 50.59 84 VAL A N 1
ATOM 634 C CA . VAL A 1 84 ? 0.558 18.046 -1.434 1.00 50.59 84 VAL A CA 1
ATOM 635 C C . VAL A 1 84 ? -0.966 18.076 -1.550 1.00 50.59 84 VAL A C 1
ATOM 637 O O . VAL A 1 84 ? -1.503 19.105 -1.963 1.00 50.59 84 VAL A O 1
ATOM 640 N N . PRO A 1 85 ? -1.695 16.990 -1.242 1.00 45.44 85 PRO A N 1
ATOM 641 C CA . PRO A 1 85 ? -3.098 17.108 -0.905 1.00 45.44 85 PRO A CA 1
ATOM 642 C C . PRO A 1 85 ? -3.167 17.892 0.405 1.00 45.44 85 PRO A C 1
ATOM 644 O O . PRO A 1 85 ? -2.901 17.387 1.494 1.00 45.44 85 PRO A O 1
ATOM 647 N N . GLU A 1 86 ? -3.460 19.174 0.258 1.00 53.84 86 GLU A N 1
ATOM 648 C CA . GLU A 1 86 ? -3.965 20.047 1.298 1.00 53.84 86 GLU A CA 1
ATOM 649 C C . GLU A 1 86 ? -5.276 19.449 1.843 1.00 53.84 86 GLU A C 1
ATOM 651 O O . GLU A 1 86 ? -6.340 19.761 1.332 1.00 53.84 86 GLU A O 1
ATOM 656 N N . GLU A 1 87 ? -5.235 18.561 2.847 1.00 43.84 87 GLU A N 1
ATOM 657 C CA . GLU A 1 87 ? -6.367 18.386 3.774 1.00 43.84 87 GLU A CA 1
ATOM 658 C C . GLU A 1 87 ? -5.995 17.596 5.047 1.00 43.84 87 GLU A C 1
ATOM 660 O O . GLU A 1 87 ? -6.101 16.376 5.113 1.00 43.84 87 GLU A O 1
ATOM 665 N N . LYS A 1 88 ? -5.586 18.302 6.103 1.00 40.47 88 LYS A N 1
ATOM 666 C CA . LYS A 1 88 ? -6.337 18.349 7.373 1.00 40.47 88 LYS A CA 1
ATOM 667 C C . LYS A 1 88 ? -5.709 19.386 8.297 1.00 40.47 88 LYS A C 1
ATOM 669 O O . LYS A 1 88 ? -4.926 19.112 9.197 1.00 40.47 88 LYS A O 1
ATOM 674 N N . LYS A 1 89 ? -6.148 20.616 8.053 1.00 41.25 89 LYS A N 1
ATOM 675 C CA . LYS A 1 89 ? -6.445 21.622 9.068 1.00 41.25 89 LYS A CA 1
ATOM 676 C C . LYS A 1 89 ? -7.179 20.964 10.244 1.00 41.25 89 LYS A C 1
ATOM 678 O O . LYS A 1 89 ? -8.314 20.531 10.070 1.00 41.25 89 LYS A O 1
ATOM 683 N N . SER A 1 90 ? -6.572 20.916 11.423 1.00 44.69 90 SER A N 1
ATOM 684 C CA . SER A 1 90 ? -7.326 20.820 12.675 1.00 44.69 90 SER A CA 1
ATOM 685 C C . SER A 1 90 ? -6.478 21.272 13.856 1.00 44.69 90 SER A C 1
ATOM 687 O O . SER A 1 90 ? -6.026 20.449 14.642 1.00 44.69 90 SER A O 1
ATOM 689 N N . SER A 1 91 ? -6.420 22.600 13.966 1.00 46.28 91 SER A N 1
ATOM 690 C CA . SER A 1 91 ? -6.329 23.368 15.210 1.00 46.28 91 SER A CA 1
ATOM 691 C C . SER A 1 91 ? -5.024 23.380 15.993 1.00 46.28 91 SER A C 1
ATOM 693 O O . SER A 1 91 ? -4.313 22.362 16.062 1.00 46.28 91 SER A O 1
#

Radius of gyration: 17.35 Å; chains: 1; bounding box: 42×37×39 Å

Sequence (91 aa):
MGEDLKSEDILGFKLDRCISDTLIKTGAGLFGGIIFSVVLAKRRPWPLIFGTGFGLGMGISNCNNDFKQPLPLVSHRIVSSNQVPEEKKSS

Organism: Schistosoma mansoni (NCBI:txid6183)

InterPro domains:
  IPR007512 MICOS complex subunit Mic10 [PF04418] (7-68)
  IPR007512 MICOS complex subunit Mic10 [PTHR21304] (6-85)

pLDDT: mean 70.68, std 15.34, range [29.7, 88.19]

Foldseek 3Di:
DPDCDPCCVVVVVLLVVLCVLCCVVVVVVVVVVVVVCCVPVVDDCVCVVVVVVVSVVVSVVSSVVVVPPDDDDPPDPDDPPPPPPPDDDDD

Secondary structure (DSSP, 8-state):
--S-TTHHHHHHHHHHHHHHHHHHHHHHHHHHHHHHHHHH-TT-SHHHHHHHHHHHHHHHHHHHHHHHS-------SS-------------